Protein AF-A0A950K8K3-F1 (afdb_monomer_lite)

Sequence (136 aa):
MGQDTRTRFIAIIVMTVIALYIVAPIPRKPDWIKDSKINLGIDLAGGAELRYKVLFDGTFTGNRETATKMATDVIRRRVEAKQLKEPKINSRGDDEIIIQLAGVDADGLRDYKRLIQTSGVLSLHAAATRSIQEQY

Structure (mmCIF, N/CA/C/O backbone):
data_AF-A0A950K8K3-F1
#
_entry.id   AF-A0A950K8K3-F1
#
loop_
_atom_site.group_PDB
_atom_site.id
_atom_site.type_symbol
_atom_site.label_atom_id
_atom_site.label_alt_id
_atom_site.label_comp_id
_atom_site.label_asym_id
_atom_site.label_entity_id
_atom_site.label_seq_id
_atom_site.pdbx_PDB_ins_code
_atom_site.Cartn_x
_atom_site.Cartn_y
_atom_site.Cartn_z
_atom_site.occupancy
_atom_site.B_iso_or_equiv
_atom_site.auth_seq_id
_atom_site.auth_comp_id
_atom_site.auth_asym_id
_atom_site.auth_atom_id
_atom_site.pdbx_PDB_model_num
ATOM 1 N N . MET A 1 1 ? 39.534 22.610 -40.997 1.00 54.19 1 MET A N 1
ATOM 2 C CA . MET A 1 1 ? 38.119 22.591 -40.557 1.00 54.19 1 MET A CA 1
ATOM 3 C C . MET A 1 1 ? 37.388 21.270 -40.880 1.00 54.19 1 MET A C 1
ATOM 5 O O . MET A 1 1 ? 36.173 21.280 -40.992 1.00 54.19 1 MET A O 1
ATOM 9 N N . GLY A 1 2 ? 38.088 20.128 -41.039 1.00 63.78 2 GLY A N 1
ATOM 10 C CA . GLY A 1 2 ? 37.472 18.846 -41.451 1.00 63.78 2 GLY A CA 1
ATOM 11 C C . GLY A 1 2 ? 37.852 17.611 -40.618 1.00 63.78 2 GLY A C 1
ATOM 12 O O . GLY A 1 2 ? 37.269 16.548 -40.822 1.00 63.78 2 GLY A O 1
ATOM 13 N N . GLN A 1 3 ? 38.800 17.721 -39.677 1.00 65.75 3 GLN A N 1
ATOM 14 C CA . GLN A 1 3 ? 39.129 16.611 -38.770 1.00 65.75 3 GLN A CA 1
ATOM 15 C C . GLN A 1 3 ? 38.069 16.452 -37.669 1.00 65.75 3 GLN A C 1
ATOM 17 O O . GLN A 1 3 ? 37.649 15.330 -37.395 1.00 65.75 3 GLN A O 1
ATOM 22 N N . ASP A 1 4 ? 37.541 17.557 -37.133 1.00 78.38 4 ASP A N 1
ATOM 23 C CA . ASP A 1 4 ? 36.557 17.529 -36.042 1.00 78.38 4 ASP A CA 1
ATOM 24 C C . ASP A 1 4 ? 35.246 16.835 -36.436 1.00 78.38 4 ASP A C 1
ATOM 26 O O . ASP A 1 4 ? 34.670 16.086 -35.647 1.00 78.38 4 ASP A O 1
ATOM 30 N N . THR A 1 5 ? 34.786 17.018 -37.678 1.00 78.69 5 THR A N 1
ATOM 31 C CA . THR A 1 5 ? 33.546 16.400 -38.174 1.00 78.69 5 THR A CA 1
ATOM 32 C C . THR A 1 5 ? 33.683 14.886 -38.327 1.00 78.69 5 THR A C 1
ATOM 34 O O . THR A 1 5 ? 32.764 14.149 -37.977 1.00 78.69 5 THR A O 1
ATOM 37 N N . ARG A 1 6 ? 34.842 14.398 -38.792 1.00 83.44 6 ARG A N 1
ATOM 38 C CA . ARG A 1 6 ? 35.095 12.957 -38.968 1.00 83.44 6 ARG A CA 1
ATOM 39 C C . ARG A 1 6 ? 35.214 12.247 -37.623 1.00 83.44 6 ARG A C 1
ATOM 41 O O . ARG A 1 6 ? 34.601 11.200 -37.444 1.00 83.44 6 ARG A O 1
ATOM 48 N N . THR A 1 7 ? 35.927 12.836 -36.664 1.00 85.19 7 THR A N 1
ATOM 49 C CA . THR A 1 7 ? 36.059 12.274 -35.311 1.00 85.19 7 THR A CA 1
ATOM 50 C C . THR A 1 7 ? 34.712 12.227 -34.590 1.00 85.19 7 THR A C 1
ATOM 52 O O . THR A 1 7 ? 34.375 11.210 -33.988 1.00 85.19 7 THR A O 1
ATOM 55 N N . ARG A 1 8 ? 33.889 13.279 -34.715 1.00 83.75 8 ARG A N 1
ATOM 56 C CA . ARG A 1 8 ? 32.517 13.293 -34.176 1.00 83.75 8 ARG A CA 1
ATOM 57 C C . ARG A 1 8 ? 31.636 12.220 -34.812 1.00 83.75 8 ARG A C 1
ATOM 59 O O . ARG A 1 8 ? 30.904 11.541 -34.102 1.00 83.75 8 ARG A O 1
ATOM 66 N N . PHE A 1 9 ? 31.732 12.027 -36.126 1.00 88.56 9 PHE A N 1
ATOM 67 C CA . PHE A 1 9 ? 30.960 11.003 -36.830 1.00 88.56 9 PHE A CA 1
ATOM 68 C C . PHE A 1 9 ? 31.351 9.584 -36.399 1.00 88.56 9 PHE A C 1
ATOM 70 O O . PHE A 1 9 ? 30.485 8.756 -36.122 1.00 88.56 9 PHE A O 1
ATOM 77 N N . ILE A 1 10 ? 32.654 9.322 -36.254 1.00 91.12 10 ILE A N 1
ATOM 78 C CA . ILE A 1 10 ? 33.161 8.045 -35.736 1.00 91.12 10 ILE A CA 1
ATOM 79 C C . ILE A 1 10 ? 32.672 7.821 -34.300 1.00 91.12 10 ILE A C 1
ATOM 81 O O . ILE A 1 10 ? 32.199 6.732 -33.987 1.00 91.12 10 ILE A O 1
ATOM 85 N N . ALA A 1 11 ? 32.706 8.847 -33.446 1.00 90.62 11 ALA A N 1
ATOM 86 C CA . ALA A 1 11 ? 32.203 8.748 -32.077 1.00 90.62 11 ALA A CA 1
ATOM 87 C C . ALA A 1 11 ? 30.701 8.413 -32.022 1.00 90.62 11 ALA A C 1
ATOM 89 O O . ALA A 1 11 ? 30.294 7.579 -31.216 1.00 90.62 11 ALA A O 1
ATOM 90 N N . ILE A 1 12 ? 29.885 9.001 -32.906 1.00 91.69 12 ILE A N 1
ATOM 91 C CA . ILE A 1 12 ? 28.447 8.699 -33.004 1.00 91.69 12 ILE A CA 1
ATOM 92 C C . ILE A 1 12 ? 28.223 7.250 -33.442 1.00 91.69 12 ILE A C 1
ATOM 94 O O . ILE A 1 12 ? 27.398 6.560 -32.847 1.00 91.69 12 ILE A O 1
ATOM 98 N N . ILE A 1 13 ? 28.970 6.761 -34.436 1.00 94.62 13 ILE A N 1
ATOM 99 C CA . ILE A 1 13 ? 28.863 5.366 -34.889 1.00 94.62 13 ILE A CA 1
ATOM 100 C C . ILE A 1 13 ? 29.242 4.411 -33.760 1.00 94.62 13 ILE A C 1
ATOM 102 O O . ILE A 1 13 ? 28.496 3.479 -33.472 1.00 94.62 13 ILE A O 1
ATOM 106 N N . VAL A 1 14 ? 30.362 4.663 -33.082 1.00 95.00 14 VAL A N 1
ATOM 107 C CA . VAL A 1 14 ? 30.821 3.834 -31.961 1.00 95.00 14 VAL A CA 1
ATOM 108 C C . VAL A 1 14 ? 29.781 3.820 -30.838 1.00 95.00 14 VAL A C 1
ATOM 110 O O . VAL A 1 14 ? 29.417 2.747 -30.363 1.00 95.00 14 VAL A O 1
ATOM 113 N N . MET A 1 15 ? 29.234 4.980 -30.464 1.00 93.56 15 MET A N 1
ATOM 114 C CA . MET A 1 15 ? 28.190 5.075 -29.439 1.00 93.56 15 MET A CA 1
ATOM 115 C C . MET A 1 15 ? 26.907 4.340 -29.852 1.00 93.56 15 MET A C 1
ATOM 117 O O . MET A 1 15 ? 26.325 3.619 -29.044 1.00 93.56 15 MET A O 1
ATOM 121 N N . THR A 1 16 ? 26.519 4.437 -31.125 1.00 93.75 16 THR A N 1
ATOM 122 C CA . THR A 1 16 ? 25.353 3.733 -31.680 1.00 93.75 16 THR A CA 1
ATOM 123 C C . THR A 1 16 ? 25.537 2.216 -31.636 1.00 93.75 16 THR A C 1
ATOM 125 O O . THR A 1 16 ? 24.630 1.498 -31.224 1.00 93.75 16 THR A O 1
ATOM 128 N N . VAL A 1 17 ? 26.720 1.713 -32.003 1.00 93.50 17 VAL A N 1
ATOM 129 C CA . VAL A 1 17 ? 27.036 0.275 -31.970 1.00 93.50 17 VAL A CA 1
ATOM 130 C C . VAL A 1 17 ? 27.056 -0.253 -30.534 1.00 93.50 17 VAL A C 1
ATOM 132 O O . VAL A 1 17 ? 26.522 -1.330 -30.272 1.00 93.50 17 VAL A O 1
ATOM 135 N N . ILE A 1 18 ? 27.605 0.517 -29.589 1.00 89.94 18 ILE A N 1
ATOM 136 C CA . ILE A 1 18 ? 27.591 0.172 -28.160 1.00 89.94 18 ILE A CA 1
ATOM 137 C C . ILE A 1 18 ? 26.150 0.121 -27.632 1.00 89.94 18 ILE A C 1
ATOM 139 O O . ILE A 1 18 ? 25.775 -0.848 -26.972 1.00 89.94 18 ILE A O 1
ATOM 143 N N . ALA A 1 19 ? 25.321 1.119 -27.953 1.00 85.75 19 ALA A N 1
ATOM 144 C CA . ALA A 1 19 ? 23.913 1.138 -27.559 1.00 85.75 19 ALA A CA 1
ATOM 145 C C . ALA A 1 19 ? 23.142 -0.061 -28.140 1.00 85.75 19 ALA A C 1
ATOM 147 O O . ALA A 1 19 ? 22.399 -0.729 -27.417 1.00 85.75 19 ALA A O 1
ATOM 148 N N . LEU A 1 20 ? 23.375 -0.389 -29.417 1.00 88.00 20 LEU A N 1
ATOM 149 C CA . LEU A 1 20 ? 22.769 -1.545 -30.077 1.00 88.00 20 LEU A CA 1
ATOM 150 C C . LEU A 1 20 ? 23.179 -2.861 -29.398 1.00 88.00 20 LEU A C 1
ATOM 152 O O . LEU A 1 20 ? 22.337 -3.728 -29.182 1.00 88.00 20 LEU A O 1
ATOM 156 N N . TYR A 1 21 ? 24.449 -2.996 -29.006 1.00 83.19 21 TYR A N 1
ATOM 157 C CA . TYR A 1 21 ? 24.961 -4.174 -28.302 1.00 83.19 21 TYR A CA 1
ATOM 158 C C . TYR A 1 21 ? 24.318 -4.367 -26.917 1.00 83.19 21 TYR A C 1
ATOM 160 O O . TYR A 1 21 ? 24.015 -5.495 -26.524 1.00 83.19 21 TYR A O 1
ATOM 168 N N . ILE A 1 22 ? 24.058 -3.277 -26.188 1.00 80.56 22 ILE A N 1
ATOM 169 C CA . ILE A 1 22 ? 23.399 -3.326 -24.873 1.00 80.56 22 ILE A CA 1
ATOM 170 C C . ILE A 1 22 ? 21.929 -3.756 -25.011 1.00 80.56 22 ILE A C 1
ATOM 172 O O . ILE A 1 22 ? 21.466 -4.597 -24.235 1.00 80.56 22 ILE A O 1
ATOM 176 N N . VAL A 1 23 ? 21.205 -3.221 -26.000 1.00 79.00 23 VAL A N 1
ATOM 177 C CA . VAL A 1 23 ? 19.761 -3.464 -26.191 1.00 79.00 23 VAL A CA 1
ATOM 178 C C . VAL A 1 23 ? 19.470 -4.806 -26.870 1.00 79.00 23 VAL A C 1
ATOM 180 O O . VAL A 1 23 ? 18.473 -5.448 -26.543 1.00 79.00 23 VAL A O 1
ATOM 183 N N . ALA A 1 24 ? 20.335 -5.274 -27.775 1.00 80.62 24 ALA A N 1
ATOM 184 C CA . ALA A 1 24 ? 20.089 -6.493 -28.540 1.00 80.62 24 ALA A CA 1
ATOM 185 C C . ALA A 1 24 ? 19.890 -7.734 -27.631 1.00 80.62 24 ALA A C 1
ATOM 187 O O . ALA A 1 24 ? 20.606 -7.904 -26.633 1.00 80.62 24 ALA A O 1
ATOM 188 N N . PRO A 1 25 ? 18.942 -8.635 -27.960 1.00 70.50 25 PRO A N 1
ATOM 189 C CA . PRO A 1 25 ? 18.648 -9.842 -27.184 1.00 70.50 25 PRO A CA 1
ATOM 190 C C . PRO A 1 25 ? 19.667 -10.960 -27.478 1.00 70.50 25 PRO A C 1
ATOM 192 O O . PRO A 1 25 ? 19.334 -12.014 -28.012 1.00 70.50 25 PRO A O 1
ATOM 195 N N . ILE A 1 26 ? 20.944 -10.718 -27.166 1.00 77.50 26 ILE A N 1
ATOM 196 C CA . ILE A 1 26 ? 22.049 -11.662 -27.396 1.00 77.50 26 ILE A CA 1
ATOM 197 C C . ILE A 1 26 ? 22.197 -12.588 -26.169 1.00 77.50 26 ILE A C 1
ATOM 199 O O . ILE A 1 26 ? 22.260 -12.086 -25.044 1.00 77.50 26 ILE A O 1
ATOM 203 N N . PRO A 1 27 ? 22.314 -13.921 -26.344 1.00 65.56 27 PRO A N 1
ATOM 204 C CA . PRO A 1 27 ? 22.321 -14.900 -25.246 1.00 65.56 27 PRO A CA 1
ATOM 205 C C . PRO A 1 27 ? 23.563 -14.860 -24.336 1.00 65.56 27 PRO A C 1
ATOM 207 O O . PRO A 1 27 ? 23.558 -15.456 -23.261 1.00 65.56 27 PRO A O 1
ATOM 210 N N . ARG A 1 28 ? 24.640 -14.172 -24.734 1.00 71.44 28 ARG A N 1
ATOM 211 C CA . ARG A 1 28 ? 25.885 -14.053 -23.958 1.00 71.44 28 ARG A CA 1
ATOM 212 C C . ARG A 1 28 ? 26.231 -12.588 -23.724 1.00 71.44 28 ARG A C 1
ATOM 214 O O . ARG A 1 28 ? 26.996 -12.003 -24.483 1.00 71.44 28 ARG A O 1
ATOM 221 N N . LYS A 1 29 ? 25.669 -12.002 -22.667 1.00 69.56 29 LYS A N 1
ATOM 222 C CA . LYS A 1 29 ? 26.098 -10.689 -22.166 1.00 69.56 29 LYS A CA 1
ATOM 223 C C . LYS A 1 29 ? 27.174 -10.858 -21.081 1.00 69.56 29 LYS A C 1
ATOM 225 O O . LYS A 1 29 ? 27.168 -11.877 -20.392 1.00 69.56 29 LYS A O 1
ATOM 230 N N . PRO A 1 30 ? 28.111 -9.914 -20.925 1.00 72.88 30 PRO A N 1
ATOM 231 C CA . PRO A 1 30 ? 29.016 -9.885 -19.778 1.00 72.88 30 PRO A CA 1
ATOM 232 C C . PRO A 1 30 ? 28.250 -9.747 -18.453 1.00 72.88 30 PRO A C 1
ATOM 234 O O . PRO A 1 30 ? 27.162 -9.168 -18.427 1.00 72.88 30 PRO A O 1
ATOM 237 N N . ASP A 1 31 ? 28.824 -10.234 -17.352 1.00 69.56 31 ASP A N 1
ATOM 238 C CA . ASP A 1 31 ? 28.131 -10.297 -16.054 1.00 69.56 31 ASP A CA 1
ATOM 239 C C . ASP A 1 31 ? 27.704 -8.915 -15.522 1.00 69.56 31 ASP A C 1
ATOM 241 O O . ASP A 1 31 ? 26.624 -8.789 -14.958 1.00 69.56 31 ASP A O 1
ATOM 245 N N . TRP A 1 32 ? 28.441 -7.847 -15.849 1.00 69.81 32 TRP A N 1
ATOM 246 C CA . TRP A 1 32 ? 28.098 -6.460 -15.491 1.00 69.81 32 TRP A CA 1
ATOM 247 C C . TRP A 1 32 ? 26.822 -5.900 -16.158 1.00 69.81 32 TRP A C 1
ATOM 249 O O . TRP A 1 32 ? 26.357 -4.833 -15.767 1.00 69.81 32 TRP A O 1
ATOM 259 N N . ILE A 1 33 ? 26.242 -6.593 -17.149 1.00 65.88 33 ILE A N 1
ATOM 260 C CA . ILE A 1 33 ? 24.973 -6.209 -17.806 1.00 65.88 33 ILE A CA 1
ATOM 261 C C . ILE A 1 33 ? 23.824 -7.145 -17.402 1.00 65.88 33 ILE A C 1
ATOM 263 O O . ILE A 1 33 ? 22.665 -6.725 -17.384 1.00 65.88 33 ILE A O 1
ATOM 267 N N . LYS A 1 34 ? 24.125 -8.412 -17.079 1.00 62.00 34 LYS A N 1
ATOM 268 C CA . LYS A 1 34 ? 23.120 -9.454 -16.793 1.00 62.00 34 LYS A CA 1
ATOM 269 C C . LYS A 1 34 ? 22.212 -9.102 -15.617 1.00 62.00 34 LYS A C 1
ATOM 271 O O . LYS A 1 34 ? 21.027 -9.418 -15.657 1.00 62.00 34 LYS A O 1
ATOM 276 N N . ASP A 1 35 ? 22.751 -8.406 -14.623 1.00 61.38 35 ASP A N 1
ATOM 277 C CA . ASP A 1 35 ? 22.031 -8.070 -13.393 1.00 61.38 35 ASP A CA 1
ATOM 278 C C . ASP A 1 35 ? 21.174 -6.802 -13.491 1.00 61.38 35 ASP A C 1
ATOM 280 O O . ASP A 1 35 ? 20.616 -6.355 -12.487 1.00 61.38 35 ASP A O 1
ATOM 284 N N . SER A 1 36 ? 21.000 -6.239 -14.694 1.00 56.41 36 SER A N 1
ATOM 285 C CA . SER A 1 36 ? 20.025 -5.170 -14.944 1.00 56.41 36 SER A CA 1
ATOM 286 C C . SER A 1 36 ? 18.596 -5.714 -14.865 1.00 56.41 36 SER A C 1
ATOM 288 O O . SER A 1 36 ? 17.886 -5.829 -15.865 1.00 56.41 36 SER A O 1
ATOM 290 N N . LYS A 1 37 ? 18.158 -6.064 -13.653 1.00 55.72 37 LYS A N 1
ATOM 291 C CA . LYS A 1 37 ? 16.758 -6.325 -13.333 1.00 55.72 37 LYS A CA 1
ATOM 292 C C . LYS A 1 37 ? 16.008 -5.010 -13.509 1.00 55.72 37 LYS A C 1
ATOM 294 O O . LYS A 1 37 ? 16.007 -4.156 -12.627 1.00 55.72 37 LYS A O 1
ATOM 299 N N . ILE A 1 38 ? 15.414 -4.822 -14.683 1.00 62.41 38 ILE A N 1
ATOM 300 C CA . ILE A 1 38 ? 14.502 -3.708 -14.933 1.00 62.41 38 ILE A CA 1
ATOM 301 C C .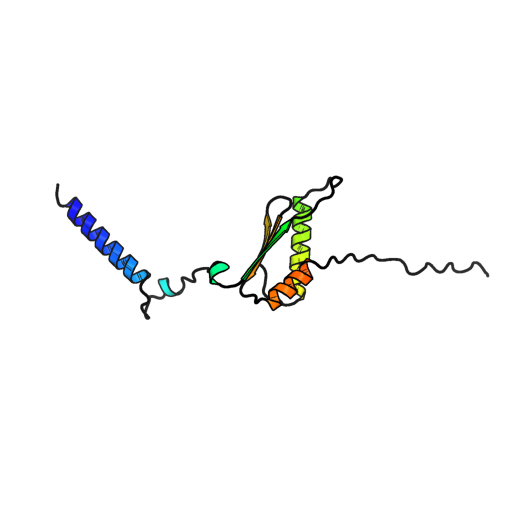 ILE A 1 38 ? 13.362 -3.847 -13.924 1.00 62.41 38 ILE A C 1
ATOM 303 O O . ILE A 1 38 ? 12.664 -4.859 -13.909 1.00 62.41 38 ILE A O 1
ATOM 307 N N . ASN A 1 39 ? 13.189 -2.850 -13.057 1.00 54.94 39 ASN A N 1
ATOM 308 C CA . ASN A 1 39 ? 12.060 -2.801 -12.137 1.00 54.94 39 ASN A CA 1
ATOM 309 C C . ASN A 1 39 ? 10.800 -2.522 -12.959 1.00 54.94 39 ASN A C 1
ATOM 311 O O . ASN A 1 39 ? 10.495 -1.372 -13.272 1.00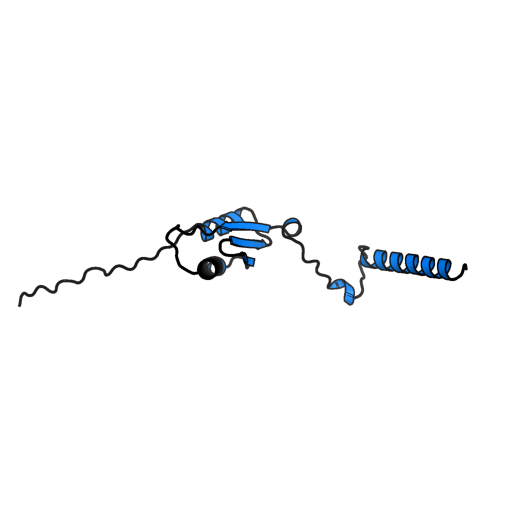 54.94 39 ASN A O 1
ATOM 315 N N . LEU A 1 40 ? 10.108 -3.584 -13.367 1.00 56.12 40 LEU A N 1
ATOM 316 C CA . LEU A 1 40 ? 8.858 -3.468 -14.104 1.00 56.12 40 LEU A CA 1
ATOM 317 C C . LEU A 1 40 ? 7.811 -2.784 -13.214 1.00 56.12 40 LEU A C 1
ATOM 319 O O . LEU A 1 40 ? 7.587 -3.188 -12.071 1.00 56.12 40 LEU A O 1
ATOM 323 N N . GLY A 1 41 ? 7.186 -1.729 -13.739 1.00 56.50 41 GLY A N 1
ATOM 324 C CA . GLY A 1 41 ? 6.023 -1.106 -13.111 1.00 56.50 41 GLY A CA 1
ATOM 325 C C . GLY A 1 41 ? 4.819 -2.054 -13.089 1.00 56.50 41 GLY A C 1
ATOM 326 O O . GLY A 1 41 ? 4.811 -3.081 -13.767 1.00 56.50 41 GLY A O 1
ATOM 327 N N . ILE A 1 42 ? 3.782 -1.698 -12.328 1.00 60.41 42 ILE A N 1
ATOM 328 C CA . ILE A 1 42 ? 2.597 -2.547 -12.106 1.00 60.41 42 ILE A CA 1
ATOM 329 C C . ILE A 1 42 ? 1.859 -2.920 -13.405 1.00 60.41 42 ILE A C 1
ATOM 331 O O . ILE A 1 42 ? 1.305 -4.010 -13.501 1.00 60.41 42 ILE A O 1
ATOM 335 N N . ASP A 1 43 ? 1.936 -2.046 -14.412 1.00 57.91 4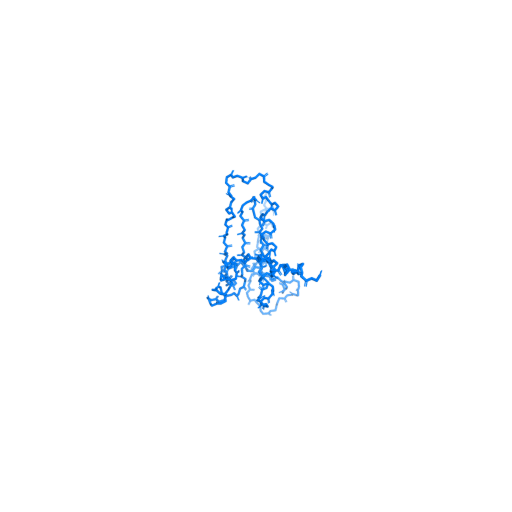3 ASP A N 1
ATOM 336 C CA . ASP A 1 43 ? 1.343 -2.221 -15.744 1.00 57.91 43 ASP A CA 1
ATOM 337 C C . ASP A 1 43 ? 2.033 -3.330 -16.563 1.00 57.91 43 ASP A C 1
ATOM 339 O O . ASP A 1 43 ? 1.412 -3.990 -17.387 1.00 57.91 43 ASP A O 1
ATOM 343 N N . LEU A 1 44 ? 3.318 -3.594 -16.291 1.00 56.09 44 LEU A N 1
ATOM 344 C CA . LEU A 1 44 ? 4.114 -4.605 -17.000 1.00 56.09 44 LEU A CA 1
ATOM 345 C C . LEU A 1 44 ? 4.364 -5.873 -16.168 1.00 56.09 44 LEU A C 1
ATOM 347 O O . LEU A 1 44 ? 4.563 -6.946 -16.730 1.00 56.09 44 LEU A O 1
ATOM 351 N N . ALA A 1 45 ? 4.381 -5.761 -14.836 1.00 59.53 45 ALA A N 1
ATOM 352 C CA . ALA A 1 45 ? 4.611 -6.879 -13.916 1.00 59.53 45 ALA A CA 1
ATOM 353 C C . ALA A 1 45 ? 3.323 -7.626 -13.521 1.00 59.53 45 ALA A C 1
ATOM 355 O O . ALA A 1 45 ? 3.398 -8.707 -12.934 1.00 59.53 45 ALA A O 1
ATOM 356 N N . GLY A 1 46 ? 2.156 -7.041 -13.811 1.00 64.31 46 GLY A N 1
ATOM 357 C CA . GLY A 1 46 ? 0.873 -7.476 -13.270 1.00 64.31 46 GLY A CA 1
ATOM 358 C C . GLY A 1 46 ? 0.730 -7.090 -11.793 1.00 64.31 46 GLY A C 1
ATOM 359 O O . GLY A 1 46 ? 1.624 -7.314 -10.973 1.00 64.31 46 GLY A O 1
ATOM 360 N N . GLY A 1 47 ? -0.400 -6.488 -11.429 1.00 75.00 47 GLY A N 1
ATOM 361 C CA . GLY A 1 47 ? -0.685 -6.065 -10.060 1.00 75.00 47 GLY A CA 1
ATOM 362 C C . GLY A 1 47 ? -1.866 -5.101 -9.966 1.00 75.00 47 GLY A C 1
ATOM 363 O O . GLY A 1 47 ? -2.564 -4.868 -10.948 1.00 75.00 47 GLY A O 1
ATOM 364 N N . ALA A 1 48 ? -2.085 -4.530 -8.782 1.00 80.38 48 ALA A N 1
ATOM 365 C CA . ALA A 1 48 ? -3.147 -3.556 -8.537 1.00 80.38 48 ALA A CA 1
ATOM 366 C C . ALA A 1 48 ? -2.672 -2.394 -7.653 1.00 80.38 48 ALA A C 1
ATOM 368 O O . ALA A 1 48 ? -2.020 -2.609 -6.630 1.00 80.38 48 ALA A O 1
ATOM 369 N N . GLU A 1 49 ? -3.025 -1.163 -8.035 1.00 86.06 49 GLU A N 1
ATOM 370 C CA . GLU A 1 49 ? -2.884 0.026 -7.190 1.00 86.06 49 GLU A CA 1
ATOM 371 C C . GLU A 1 49 ? -4.256 0.396 -6.621 1.00 86.06 49 GLU A C 1
ATOM 373 O O . GLU A 1 49 ? -5.212 0.633 -7.359 1.00 86.06 49 GLU A O 1
ATOM 378 N N . LEU A 1 50 ? -4.354 0.442 -5.296 1.00 86.75 50 LEU A N 1
ATOM 379 C CA . LEU A 1 50 ? -5.540 0.881 -4.576 1.00 86.75 50 LEU A CA 1
ATOM 380 C C . LEU A 1 50 ? -5.236 2.212 -3.893 1.00 86.75 50 LEU A C 1
ATOM 382 O O . LEU A 1 50 ? -4.254 2.341 -3.161 1.00 86.75 50 LEU A O 1
ATOM 386 N N . ARG A 1 51 ? -6.104 3.195 -4.119 1.00 90.19 51 ARG A N 1
ATOM 387 C CA . ARG A 1 51 ? -5.993 4.544 -3.566 1.00 90.19 51 ARG A CA 1
ATOM 388 C C . ARG A 1 51 ? -7.171 4.796 -2.642 1.00 90.19 51 ARG A C 1
ATOM 390 O O . ARG A 1 51 ? -8.322 4.714 -3.067 1.00 90.19 51 ARG A O 1
ATOM 397 N N . TYR A 1 52 ? -6.874 5.094 -1.388 1.00 89.81 52 TYR A N 1
ATOM 398 C CA . TYR A 1 52 ? -7.860 5.361 -0.352 1.00 89.81 52 TYR A CA 1
ATOM 399 C C . TYR A 1 52 ? -7.659 6.764 0.203 1.00 89.81 52 TYR A C 1
ATOM 401 O O . TYR A 1 52 ? -6.526 7.203 0.383 1.00 89.81 52 TYR A O 1
ATOM 409 N N . LYS A 1 53 ? -8.765 7.446 0.500 1.00 89.69 53 LYS A N 1
ATOM 410 C CA . LYS A 1 53 ? -8.759 8.692 1.266 1.00 89.69 53 LYS A CA 1
ATOM 411 C C . LYS A 1 53 ? -9.273 8.441 2.674 1.00 89.69 53 LYS A C 1
ATOM 413 O O . LYS A 1 53 ? -10.285 7.764 2.856 1.00 89.69 53 LYS A O 1
ATOM 418 N N . VAL A 1 54 ? -8.574 8.994 3.651 1.00 88.62 54 VAL A N 1
ATOM 419 C CA . VAL A 1 54 ? -8.959 9.007 5.054 1.00 88.62 54 VAL A CA 1
ATOM 420 C C . VAL A 1 54 ? -9.999 10.102 5.235 1.00 88.62 54 VAL A C 1
ATOM 422 O O . VAL A 1 54 ? -9.753 11.276 4.971 1.00 88.62 54 VAL A O 1
ATOM 425 N N . LEU A 1 55 ? -11.190 9.700 5.665 1.00 88.81 55 LEU A N 1
ATOM 426 C CA . LEU A 1 55 ? -12.274 10.629 5.944 1.00 88.81 55 LEU A CA 1
ATOM 427 C C . LEU A 1 55 ? -12.136 11.113 7.386 1.00 88.81 55 LEU A C 1
ATOM 429 O O . LEU A 1 55 ? -12.347 10.348 8.326 1.00 88.81 55 LEU A O 1
ATOM 433 N N . PHE A 1 56 ? -11.766 12.379 7.545 1.00 87.94 56 PHE A N 1
ATOM 434 C CA . PHE A 1 56 ? -11.772 13.055 8.837 1.00 87.94 56 PHE A CA 1
ATOM 435 C C . PHE A 1 56 ? -13.112 13.754 9.045 1.00 87.94 56 PHE A C 1
ATOM 437 O O . PHE A 1 56 ? -13.606 14.431 8.142 1.00 87.94 56 PHE A O 1
ATOM 444 N N . ASP A 1 57 ? -13.681 13.616 10.240 1.00 89.12 57 ASP A N 1
ATOM 445 C CA . ASP A 1 57 ? -14.817 14.440 10.649 1.00 89.12 57 ASP A CA 1
ATOM 446 C C . ASP A 1 57 ? -14.383 15.916 10.757 1.00 89.12 57 ASP A C 1
ATOM 448 O O . ASP A 1 57 ? -13.235 16.219 11.092 1.00 89.12 57 ASP A O 1
ATOM 452 N N . GLY A 1 58 ? -15.300 16.849 10.494 1.00 85.25 58 GLY A N 1
ATOM 453 C CA . GLY A 1 58 ? -15.063 18.291 10.601 1.00 85.25 58 GLY A CA 1
ATOM 454 C C . GLY A 1 58 ? -14.707 18.748 12.019 1.00 85.25 58 GLY A C 1
ATOM 455 O O . GLY A 1 58 ? -14.130 19.818 12.192 1.00 85.25 58 GLY A O 1
ATOM 456 N N . THR A 1 59 ? -14.998 17.923 13.026 1.00 88.44 59 THR A N 1
ATOM 457 C CA . THR A 1 59 ? -14.630 18.149 14.430 1.00 88.44 59 THR A CA 1
ATOM 458 C C . THR A 1 59 ? -13.222 17.654 14.782 1.00 88.44 59 THR A C 1
ATOM 460 O O . THR A 1 59 ? -12.747 17.880 15.896 1.00 88.44 59 THR A O 1
ATOM 463 N N . PHE A 1 60 ? -12.527 16.984 13.856 1.00 87.50 60 PHE A N 1
ATOM 464 C CA . PHE A 1 60 ? -11.206 16.422 14.111 1.00 87.50 60 PHE A CA 1
ATOM 465 C C . PHE A 1 60 ? -10.144 17.522 14.212 1.00 87.50 60 PHE A C 1
ATOM 467 O O . PHE A 1 60 ? -9.752 18.132 13.218 1.00 87.50 60 PHE A O 1
ATOM 474 N N . THR A 1 61 ? -9.636 17.735 15.424 1.00 88.00 61 THR A N 1
ATOM 475 C CA . THR A 1 61 ? -8.583 18.716 15.738 1.00 88.00 61 THR A CA 1
ATOM 476 C C . THR A 1 61 ? -7.182 18.101 15.819 1.00 88.00 61 THR A C 1
ATOM 478 O O . THR A 1 61 ? -6.207 18.806 16.072 1.00 88.00 61 THR A O 1
ATOM 481 N N . GLY A 1 62 ? -7.065 16.784 15.626 1.00 87.69 62 GLY A N 1
ATOM 482 C CA . GLY A 1 62 ? -5.799 16.064 15.716 1.00 87.69 62 GLY A CA 1
ATOM 483 C C . GLY A 1 62 ? -4.888 16.256 14.500 1.00 87.69 62 GLY A C 1
ATOM 484 O O . GLY A 1 62 ? -5.268 16.812 13.470 1.00 87.69 62 GLY A O 1
ATOM 485 N N . ASN A 1 63 ? -3.665 15.729 14.598 1.00 91.19 63 ASN A N 1
ATOM 486 C CA . ASN A 1 63 ? -2.747 15.688 13.464 1.00 91.19 63 ASN A CA 1
ATOM 487 C C . ASN A 1 63 ? -3.202 14.612 12.458 1.00 91.19 63 ASN A C 1
ATOM 489 O O . ASN A 1 63 ? -3.107 13.411 12.729 1.00 91.19 63 ASN A O 1
ATOM 493 N N . ARG A 1 64 ? -3.687 15.065 11.296 1.00 90.06 64 ARG A N 1
ATOM 494 C CA . ARG A 1 64 ? -4.173 14.209 10.204 1.00 90.06 64 ARG A CA 1
ATOM 495 C C . ARG A 1 64 ? -3.089 13.296 9.646 1.00 90.06 64 ARG A C 1
ATOM 497 O O . ARG A 1 64 ? -3.340 12.111 9.474 1.00 90.06 64 ARG A O 1
ATOM 504 N N . GLU A 1 65 ? -1.870 13.797 9.469 1.00 90.50 65 GLU A N 1
ATOM 505 C CA . GLU A 1 65 ? -0.744 12.993 8.986 1.00 90.50 65 GLU A CA 1
ATOM 506 C C . GLU A 1 65 ? -0.452 11.825 9.939 1.00 90.50 65 GLU A C 1
ATOM 508 O O . GLU A 1 65 ? -0.320 10.679 9.508 1.00 90.50 65 GLU A O 1
ATOM 513 N N . THR A 1 66 ? -0.411 12.087 11.249 1.00 90.19 66 THR A N 1
ATOM 514 C CA . THR A 1 66 ? -0.197 11.039 12.258 1.00 90.19 66 THR A CA 1
ATOM 515 C C . THR A 1 66 ? -1.334 10.019 12.253 1.00 90.19 66 THR A C 1
ATOM 517 O O . THR A 1 66 ? -1.081 8.816 12.301 1.00 90.19 66 THR A O 1
ATOM 520 N N . ALA A 1 67 ? -2.585 10.472 12.156 1.00 89.81 67 ALA A N 1
ATOM 521 C CA . ALA A 1 67 ? -3.743 9.585 12.066 1.00 89.81 67 ALA A CA 1
ATOM 522 C C . ALA A 1 67 ? -3.714 8.713 10.798 1.00 89.81 67 ALA A C 1
ATOM 524 O O . ALA A 1 67 ? -3.948 7.505 10.873 1.00 89.81 67 ALA A O 1
ATOM 525 N N . THR A 1 68 ? -3.341 9.288 9.657 1.00 91.31 68 THR A N 1
ATOM 526 C CA . THR A 1 68 ? -3.181 8.580 8.380 1.00 91.31 68 THR A CA 1
ATOM 527 C C . THR A 1 68 ? -2.031 7.569 8.427 1.00 91.31 68 THR A C 1
ATOM 529 O O . THR A 1 68 ? -2.172 6.448 7.924 1.00 91.31 68 THR A O 1
ATOM 532 N N . LYS A 1 69 ? -0.916 7.895 9.095 1.00 91.50 69 LYS A N 1
ATOM 533 C CA . LYS A 1 69 ? 0.180 6.941 9.353 1.00 91.50 69 LYS A CA 1
ATOM 534 C C . LYS A 1 69 ? -0.271 5.781 10.240 1.00 91.50 69 LYS A C 1
ATOM 536 O O . LYS A 1 69 ? -0.024 4.629 9.899 1.00 91.50 69 LYS A O 1
ATOM 541 N N . MET A 1 70 ? -1.006 6.056 11.318 1.00 89.38 70 MET A N 1
ATOM 542 C CA . MET A 1 70 ? -1.563 4.999 12.172 1.00 89.38 70 MET A CA 1
ATOM 543 C C . MET A 1 70 ? -2.517 4.083 11.395 1.00 89.38 70 MET A C 1
ATOM 545 O O . MET A 1 70 ? -2.423 2.861 11.504 1.00 89.38 70 MET A O 1
ATOM 549 N N . ALA A 1 71 ? -3.397 4.648 10.563 1.00 89.00 71 ALA A N 1
ATOM 550 C CA . ALA A 1 71 ? -4.276 3.865 9.695 1.00 89.00 71 ALA A CA 1
ATOM 551 C C . ALA A 1 71 ? -3.476 2.986 8.716 1.00 89.00 71 ALA A C 1
ATOM 553 O O . ALA A 1 71 ? -3.785 1.806 8.542 1.00 89.00 71 ALA A O 1
ATOM 554 N N . THR A 1 72 ? -2.409 3.536 8.135 1.00 90.88 72 THR A N 1
ATOM 555 C CA . THR A 1 72 ? -1.480 2.808 7.260 1.00 90.88 72 THR A CA 1
ATOM 556 C C . THR A 1 72 ? -0.844 1.611 7.975 1.00 90.88 72 THR A C 1
ATOM 558 O O . THR A 1 72 ? -0.830 0.506 7.429 1.00 90.88 72 THR A O 1
ATOM 561 N N . ASP A 1 73 ? -0.375 1.792 9.209 1.00 89.69 73 ASP A N 1
ATOM 562 C CA . ASP A 1 73 ? 0.245 0.722 9.996 1.00 89.69 73 ASP A CA 1
ATOM 563 C C . ASP A 1 73 ? -0.752 -0.378 10.382 1.00 89.69 73 ASP A C 1
ATOM 565 O O . ASP A 1 73 ? -0.419 -1.565 10.343 1.00 89.69 73 ASP A O 1
ATOM 569 N N . VAL A 1 74 ? -1.997 -0.012 10.704 1.00 88.88 74 VAL A N 1
ATOM 570 C CA . VAL A 1 74 ? -3.073 -0.983 10.959 1.00 88.88 74 VAL A CA 1
ATOM 571 C C . VAL A 1 74 ? -3.353 -1.819 9.711 1.00 88.88 74 VAL A C 1
ATOM 573 O O . VAL A 1 74 ? -3.466 -3.043 9.809 1.00 88.88 74 VAL A O 1
ATOM 576 N N . ILE A 1 75 ? -3.439 -1.186 8.537 1.00 88.38 75 ILE A N 1
ATOM 577 C CA . ILE A 1 75 ? -3.642 -1.897 7.268 1.00 88.38 75 ILE A CA 1
ATOM 578 C C . ILE A 1 75 ? -2.470 -2.843 6.996 1.00 88.38 75 ILE A C 1
ATOM 580 O O . ILE A 1 75 ? -2.703 -4.011 6.683 1.00 88.38 75 ILE A O 1
ATOM 584 N N . ARG A 1 76 ? -1.227 -2.376 7.177 1.00 87.62 76 ARG A N 1
ATOM 585 C CA . ARG A 1 76 ? -0.020 -3.192 6.989 1.00 87.62 76 ARG A CA 1
ATOM 586 C C . ARG A 1 76 ? -0.077 -4.476 7.818 1.00 87.62 76 ARG A C 1
ATOM 588 O O . ARG A 1 76 ? -0.015 -5.565 7.254 1.00 87.62 76 ARG A O 1
ATOM 595 N N . ARG A 1 77 ? -0.331 -4.358 9.125 1.00 86.88 77 ARG A N 1
ATOM 596 C CA . ARG A 1 77 ? -0.417 -5.512 10.040 1.00 86.88 77 ARG A CA 1
ATOM 597 C C . ARG A 1 77 ? -1.521 -6.500 9.660 1.00 86.88 77 ARG A C 1
ATOM 599 O O . ARG A 1 77 ? -1.329 -7.708 9.765 1.00 86.88 77 ARG A O 1
ATOM 606 N N . ARG A 1 78 ? -2.689 -6.014 9.219 1.00 85.50 78 ARG A N 1
ATOM 607 C CA . ARG A 1 78 ? -3.810 -6.880 8.796 1.00 85.50 78 ARG A CA 1
ATOM 608 C C . ARG A 1 78 ? -3.472 -7.706 7.563 1.00 85.50 78 ARG A C 1
ATOM 610 O O . ARG A 1 78 ? -3.899 -8.853 7.463 1.00 85.50 78 ARG A O 1
ATOM 617 N N . VAL A 1 79 ? -2.740 -7.106 6.631 1.00 83.69 79 VAL A N 1
ATOM 618 C CA . VAL A 1 79 ? -2.319 -7.776 5.405 1.00 83.69 79 VAL A CA 1
ATOM 619 C C . VAL A 1 79 ? -1.215 -8.794 5.693 1.00 83.69 79 VAL A C 1
ATOM 621 O O . VAL A 1 79 ? -1.329 -9.940 5.262 1.00 83.69 79 VAL A O 1
ATOM 624 N N . GLU A 1 80 ? -0.201 -8.413 6.474 1.00 81.38 80 GLU A N 1
ATOM 625 C CA . GLU A 1 80 ? 0.887 -9.308 6.899 1.00 81.38 80 GLU A CA 1
ATOM 626 C C . GLU A 1 80 ? 0.352 -10.541 7.646 1.00 81.38 80 GLU A C 1
ATOM 628 O O . GLU A 1 80 ? 0.775 -11.667 7.387 1.00 81.38 80 GLU A O 1
ATOM 633 N N . ALA A 1 81 ? -0.659 -10.361 8.505 1.00 81.44 81 ALA A N 1
ATOM 634 C CA . ALA A 1 81 ? -1.285 -11.450 9.257 1.00 81.44 81 ALA A CA 1
ATOM 635 C C . ALA A 1 81 ? -1.944 -12.532 8.377 1.00 81.44 81 ALA A C 1
ATOM 637 O O . ALA A 1 81 ? -2.195 -13.640 8.851 1.00 81.44 81 ALA A O 1
ATOM 638 N N . LYS A 1 82 ? -2.245 -12.234 7.108 1.00 77.69 82 LYS A N 1
ATOM 639 C CA . LYS A 1 82 ? -2.864 -13.180 6.169 1.00 77.69 82 LYS A CA 1
ATOM 640 C C . LYS A 1 82 ? -1.857 -13.928 5.292 1.00 77.69 82 LYS A C 1
ATOM 642 O O . LYS A 1 82 ? -2.294 -14.661 4.412 1.00 77.69 82 LYS A O 1
ATOM 647 N N . GLN A 1 83 ? -0.548 -13.778 5.541 1.00 69.19 83 GLN A N 1
ATOM 648 C CA . GLN A 1 83 ? 0.534 -14.395 4.749 1.00 69.19 83 GLN A CA 1
ATOM 649 C C . GLN A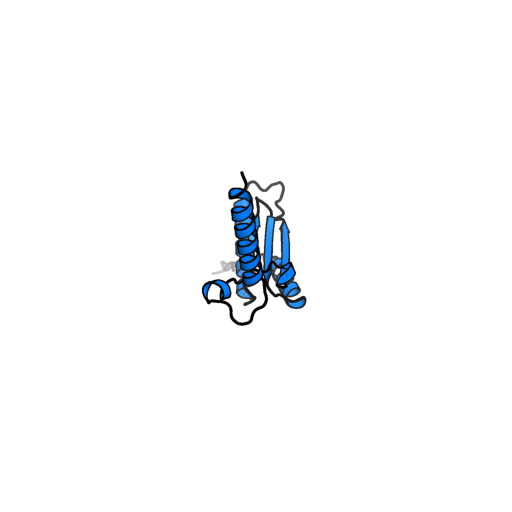 1 83 ? 0.421 -14.104 3.243 1.00 69.19 83 GLN A C 1
ATOM 651 O O . GLN A 1 83 ? 0.843 -14.894 2.399 1.00 69.19 83 GLN A O 1
ATOM 656 N N . LEU A 1 84 ? -0.178 -12.966 2.892 1.00 70.50 84 LEU A N 1
ATOM 657 C CA . LEU A 1 84 ? -0.230 -12.507 1.512 1.00 70.50 84 LEU A CA 1
ATOM 658 C C . LEU A 1 84 ? 1.113 -11.847 1.151 1.00 70.50 84 LEU A C 1
ATOM 660 O O . LEU A 1 84 ? 1.849 -11.413 2.039 1.00 70.50 84 LEU A O 1
ATOM 664 N N . LYS A 1 85 ? 1.445 -11.755 -0.146 1.00 71.56 85 LYS A N 1
ATOM 665 C CA . LYS A 1 85 ? 2.660 -11.054 -0.612 1.00 71.56 85 LYS A CA 1
ATOM 666 C C . LYS A 1 85 ? 2.732 -9.646 -0.010 1.00 71.56 85 LYS A C 1
ATOM 668 O O . LYS A 1 85 ? 1.707 -8.963 0.073 1.00 71.56 85 LYS A O 1
ATOM 673 N N . GLU A 1 86 ? 3.935 -9.208 0.360 1.00 72.00 86 GLU A N 1
ATOM 674 C CA . GLU A 1 86 ? 4.141 -7.897 0.981 1.00 72.00 86 GLU A CA 1
ATOM 675 C C . GLU A 1 86 ? 3.639 -6.762 0.069 1.00 72.00 86 GLU A C 1
ATOM 677 O O . GLU A 1 86 ? 4.174 -6.561 -1.030 1.00 72.00 86 GLU A O 1
ATOM 682 N N . PRO A 1 87 ? 2.605 -6.011 0.490 1.00 81.56 87 PRO A N 1
ATOM 683 C CA . PRO A 1 87 ? 2.150 -4.844 -0.245 1.00 81.56 87 PRO A CA 1
ATOM 684 C C . PRO A 1 87 ? 3.095 -3.664 0.006 1.00 81.56 87 PRO A C 1
ATOM 686 O O . PRO A 1 87 ? 3.558 -3.437 1.126 1.00 81.56 87 PRO A O 1
ATOM 689 N N . LYS A 1 88 ? 3.305 -2.814 -0.999 1.00 86.38 88 LYS A N 1
ATOM 690 C CA . LYS A 1 88 ? 3.902 -1.494 -0.754 1.00 86.38 88 LYS A CA 1
ATOM 691 C C . LYS A 1 88 ? 2.793 -0.538 -0.337 1.00 86.38 88 LYS A C 1
ATOM 693 O O . LYS A 1 88 ? 1.957 -0.175 -1.159 1.00 86.38 88 LYS A O 1
ATOM 698 N N . ILE A 1 89 ? 2.777 -0.146 0.934 1.00 88.56 89 ILE A N 1
ATOM 699 C CA . ILE A 1 89 ? 1.783 0.785 1.481 1.00 88.56 89 ILE A CA 1
ATOM 700 C C . ILE A 1 89 ? 2.476 2.081 1.875 1.00 88.56 89 ILE A C 1
ATOM 702 O O . ILE A 1 89 ? 3.366 2.067 2.727 1.00 88.56 89 ILE A O 1
ATOM 706 N N . ASN A 1 90 ? 2.028 3.189 1.290 1.00 88.94 90 ASN A N 1
ATOM 707 C CA . ASN A 1 90 ? 2.549 4.521 1.557 1.00 88.94 90 ASN A CA 1
ATOM 708 C C . ASN A 1 90 ? 1.402 5.490 1.849 1.00 88.94 90 ASN A C 1
ATOM 710 O O . ASN A 1 90 ? 0.417 5.525 1.112 1.00 88.94 90 ASN A O 1
ATOM 714 N N . SER A 1 91 ? 1.556 6.315 2.880 1.00 90.38 91 SER A N 1
ATOM 715 C CA . SER A 1 91 ? 0.730 7.508 3.064 1.00 90.38 91 SER A CA 1
ATOM 716 C C . SER A 1 91 ? 1.272 8.644 2.194 1.00 90.38 91 SER A C 1
ATOM 718 O O . SER A 1 91 ? 2.485 8.860 2.145 1.00 90.38 91 SER A O 1
ATOM 720 N N . ARG A 1 92 ? 0.393 9.384 1.524 1.00 89.38 92 ARG A N 1
ATOM 721 C CA . ARG A 1 92 ? 0.720 10.577 0.742 1.00 89.38 92 ARG A CA 1
ATOM 722 C C . ARG A 1 92 ? -0.065 11.760 1.308 1.00 89.38 92 ARG A C 1
ATOM 724 O O . ARG A 1 92 ? -1.276 11.681 1.456 1.00 89.38 92 ARG A O 1
ATOM 731 N N . GLY A 1 93 ? 0.626 12.861 1.593 1.00 85.81 93 GLY A N 1
ATOM 732 C CA . GLY A 1 93 ? -0.010 14.037 2.192 1.00 85.81 93 GLY A CA 1
ATOM 733 C C . GLY A 1 93 ? -0.584 13.742 3.579 1.00 85.81 93 GLY A C 1
ATOM 734 O O . GLY A 1 93 ? -0.012 12.956 4.336 1.00 85.81 93 GLY A O 1
ATOM 735 N N . ASP A 1 94 ? -1.700 14.388 3.904 1.00 87.50 94 ASP A N 1
ATOM 736 C CA . ASP A 1 94 ? -2.370 14.289 5.200 1.00 87.50 94 ASP A CA 1
ATOM 737 C C . ASP A 1 94 ? -3.560 13.317 5.210 1.00 87.50 94 ASP A C 1
ATOM 739 O O . ASP A 1 94 ? -3.942 12.862 6.288 1.00 87.50 94 ASP A O 1
ATOM 743 N N . ASP A 1 95 ? -4.116 12.949 4.051 1.00 90.00 95 ASP A N 1
ATOM 744 C CA . ASP A 1 95 ? -5.351 12.161 3.952 1.00 90.00 95 ASP A CA 1
ATOM 745 C C . ASP A 1 95 ? -5.311 10.984 2.963 1.00 90.00 95 ASP A C 1
ATOM 747 O O . ASP A 1 95 ? -6.300 10.266 2.854 1.00 90.00 95 ASP A O 1
ATOM 751 N N . GLU A 1 96 ? -4.218 10.731 2.242 1.00 91.50 96 GLU A N 1
ATOM 752 C CA . GLU A 1 96 ? -4.206 9.717 1.182 1.00 91.50 96 GLU A CA 1
ATOM 753 C C . GLU A 1 96 ? -3.341 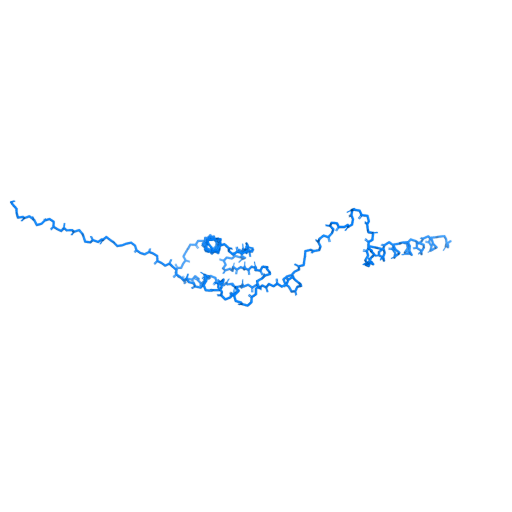8.498 1.535 1.00 91.50 96 GLU A C 1
ATOM 755 O O . GLU A 1 96 ? -2.228 8.613 2.044 1.00 91.50 96 GLU A O 1
ATOM 760 N N . ILE A 1 97 ? -3.841 7.299 1.227 1.00 91.56 97 ILE A N 1
ATOM 761 C CA . ILE A 1 97 ? -3.136 6.023 1.394 1.00 91.56 97 ILE A CA 1
ATOM 762 C C . ILE A 1 97 ? -3.103 5.303 0.046 1.00 91.56 97 ILE A C 1
ATOM 764 O O . ILE A 1 97 ? -4.141 5.021 -0.556 1.00 91.56 97 ILE A O 1
ATOM 768 N N . ILE A 1 98 ? -1.898 4.983 -0.419 1.00 90.75 98 ILE A N 1
ATOM 769 C CA . ILE A 1 98 ? -1.641 4.269 -1.669 1.00 90.75 98 ILE A CA 1
ATOM 770 C C . ILE A 1 98 ? -1.110 2.881 -1.325 1.00 90.75 98 ILE A C 1
ATOM 772 O O . ILE A 1 98 ? -0.105 2.742 -0.627 1.00 90.75 98 ILE A O 1
ATOM 776 N N . ILE A 1 99 ? -1.782 1.855 -1.837 1.00 89.31 99 ILE A N 1
ATOM 777 C CA . ILE A 1 99 ? -1.448 0.447 -1.637 1.00 89.31 99 ILE A CA 1
ATOM 778 C C . ILE A 1 99 ? -1.141 -0.159 -3.001 1.00 89.31 99 ILE A C 1
ATOM 780 O O . ILE A 1 99 ? -1.991 -0.155 -3.886 1.00 89.31 99 ILE A O 1
ATOM 784 N N . GLN A 1 100 ? 0.061 -0.695 -3.169 1.00 86.62 100 GLN A N 1
ATOM 785 C CA . GLN A 1 100 ? 0.493 -1.353 -4.397 1.00 86.62 100 GLN A CA 1
ATOM 786 C C . GLN A 1 100 ? 0.723 -2.837 -4.136 1.00 86.62 100 GLN A C 1
ATOM 788 O O . GLN A 1 100 ? 1.507 -3.225 -3.265 1.00 86.62 100 GLN A O 1
ATOM 793 N N . LEU A 1 101 ? 0.029 -3.657 -4.916 1.00 85.19 101 LEU A N 1
ATOM 794 C CA . LEU A 1 101 ? 0.033 -5.108 -4.835 1.00 85.19 101 LEU A CA 1
ATOM 795 C C . LEU A 1 101 ? 0.696 -5.664 -6.094 1.00 85.19 101 LEU A C 1
ATOM 797 O O . LEU A 1 101 ? 0.172 -5.485 -7.191 1.00 85.19 101 LEU A O 1
ATOM 801 N N . ALA A 1 102 ? 1.847 -6.321 -5.954 1.00 79.25 102 ALA A N 1
ATOM 802 C CA . ALA A 1 102 ? 2.574 -6.895 -7.086 1.00 79.25 102 ALA A CA 1
ATOM 803 C C . ALA A 1 102 ? 2.188 -8.363 -7.315 1.00 79.25 102 ALA A C 1
ATOM 805 O O . ALA A 1 102 ? 2.210 -9.174 -6.387 1.00 79.25 102 ALA A O 1
ATOM 806 N N . GLY A 1 103 ? 1.886 -8.720 -8.564 1.00 76.62 103 GLY A N 1
ATOM 807 C CA . GLY A 1 103 ? 1.602 -10.093 -8.977 1.00 76.62 103 GLY A CA 1
ATOM 808 C C . GLY A 1 103 ? 0.447 -10.729 -8.206 1.00 76.62 103 GLY A C 1
ATOM 809 O O . GLY A 1 103 ? 0.592 -11.865 -7.743 1.00 76.62 103 GLY A O 1
ATOM 810 N N . VAL A 1 104 ? -0.633 -9.965 -8.014 1.00 77.69 104 VAL A N 1
ATOM 811 C CA . VAL A 1 104 ? -1.918 -10.435 -7.482 1.00 77.69 104 VAL A CA 1
ATOM 812 C C . VAL A 1 104 ? -2.878 -10.693 -8.637 1.00 77.69 104 VAL A C 1
ATOM 814 O O . VAL A 1 104 ? -2.927 -9.918 -9.592 1.00 77.69 104 VAL A O 1
ATOM 817 N N . ASP A 1 105 ? -3.623 -11.786 -8.553 1.00 79.12 105 ASP A N 1
ATOM 818 C CA . ASP A 1 105 ? -4.716 -12.100 -9.465 1.00 79.12 105 ASP A CA 1
ATOM 819 C C . ASP A 1 105 ? -6.028 -11.437 -9.004 1.00 79.12 105 ASP A C 1
ATOM 821 O O . ASP A 1 105 ? -6.083 -10.717 -7.998 1.00 79.12 105 ASP A O 1
ATOM 825 N N . ALA A 1 106 ? -7.103 -11.648 -9.768 1.00 77.44 106 ALA A N 1
ATOM 826 C CA . ALA A 1 106 ? -8.401 -11.044 -9.482 1.00 77.44 106 ALA A CA 1
ATOM 827 C C . ALA A 1 106 ? -8.982 -11.495 -8.130 1.00 77.44 106 ALA A C 1
ATOM 829 O O . ALA A 1 106 ? -9.603 -10.688 -7.435 1.00 77.44 106 ALA A O 1
ATOM 830 N N . ASP A 1 107 ? -8.775 -12.753 -7.738 1.00 82.38 107 ASP A N 1
ATOM 831 C CA . ASP A 1 107 ? -9.295 -13.287 -6.479 1.00 82.38 107 ASP A CA 1
ATOM 832 C C . ASP A 1 107 ? -8.473 -12.826 -5.275 1.00 82.38 107 ASP A C 1
ATOM 834 O O . ASP A 1 107 ? -9.051 -12.334 -4.302 1.00 82.38 107 ASP A O 1
ATOM 838 N N . GLY A 1 108 ? -7.142 -12.833 -5.376 1.00 81.38 108 GLY A N 1
ATOM 839 C CA . GLY A 1 108 ? -6.265 -12.244 -4.373 1.00 81.38 108 GLY A CA 1
ATOM 840 C C . GLY A 1 108 ? -6.622 -10.781 -4.126 1.00 81.38 108 GLY A C 1
ATOM 841 O O . GLY A 1 108 ? -6.828 -10.379 -2.980 1.00 81.38 108 GLY A O 1
ATOM 842 N N . LEU A 1 109 ? -6.811 -9.987 -5.186 1.00 83.12 109 LEU A N 1
ATOM 843 C CA . LEU A 1 109 ? -7.225 -8.585 -5.068 1.00 83.12 109 LEU A CA 1
ATOM 844 C C . LEU A 1 109 ? -8.542 -8.413 -4.288 1.00 83.12 109 LEU A C 1
ATOM 846 O O . LEU A 1 109 ? -8.679 -7.471 -3.500 1.00 83.12 109 LEU A O 1
ATOM 850 N N . ARG A 1 110 ? -9.513 -9.314 -4.478 1.00 84.69 110 ARG A N 1
ATOM 851 C CA . ARG A 1 110 ? -10.786 -9.287 -3.738 1.00 84.69 110 ARG A CA 1
ATOM 852 C C . ARG A 1 110 ? -10.577 -9.554 -2.253 1.00 84.69 110 ARG A C 1
ATOM 854 O O . ARG A 1 110 ? -11.202 -8.876 -1.434 1.00 84.69 110 ARG A O 1
ATOM 861 N N . ASP A 1 111 ? -9.691 -10.475 -1.901 1.00 84.88 111 ASP A N 1
ATOM 862 C CA . ASP A 1 111 ? -9.374 -10.771 -0.505 1.00 84.88 111 ASP A CA 1
ATOM 863 C C . ASP A 1 111 ? -8.631 -9.616 0.172 1.00 84.88 111 ASP A C 1
ATOM 865 O O . ASP A 1 111 ? -9.027 -9.201 1.266 1.00 84.88 111 ASP A O 1
ATOM 869 N N . TYR A 1 112 ? -7.660 -8.991 -0.507 1.00 85.38 112 TYR A N 1
ATOM 870 C CA . TYR A 1 112 ? -7.033 -7.751 -0.026 1.00 85.38 112 TYR A CA 1
ATOM 871 C C . TYR A 1 112 ? -8.073 -6.652 0.212 1.00 85.38 112 TYR A C 1
ATOM 873 O O . TYR A 1 112 ? -8.095 -6.030 1.277 1.00 85.38 112 TYR A O 1
ATOM 881 N N . LYS A 1 113 ? -8.979 -6.434 -0.750 1.00 85.88 113 LYS A N 1
ATOM 882 C CA . LYS A 1 113 ? -10.030 -5.418 -0.629 1.00 85.88 113 LYS A CA 1
ATOM 883 C C . LYS A 1 113 ? -10.926 -5.674 0.585 1.00 85.88 113 LYS A C 1
ATOM 885 O O . LYS A 1 113 ? -11.204 -4.735 1.327 1.00 85.88 113 LYS A O 1
ATOM 890 N N . ARG A 1 114 ? -11.335 -6.923 0.831 1.00 86.44 114 ARG A N 1
ATOM 891 C CA . ARG A 1 114 ? -12.136 -7.292 2.014 1.00 86.44 114 ARG A CA 1
ATOM 892 C C . ARG A 1 114 ? -11.406 -6.988 3.320 1.00 86.44 114 ARG A C 1
ATOM 894 O O . ARG A 1 114 ? -12.009 -6.421 4.228 1.00 86.44 114 ARG A O 1
ATOM 901 N N . LEU A 1 115 ? -10.120 -7.322 3.416 1.00 84.38 115 LEU A N 1
ATOM 902 C CA . LEU A 1 115 ? -9.317 -7.091 4.625 1.00 84.38 115 LEU A CA 1
ATOM 903 C C . LEU A 1 115 ? -9.173 -5.605 4.956 1.00 84.38 115 LEU A C 1
ATOM 905 O O . LEU A 1 115 ? -9.274 -5.214 6.120 1.00 84.38 115 LEU A O 1
ATOM 909 N N . ILE A 1 116 ? -8.963 -4.781 3.930 1.00 85.81 116 ILE A N 1
ATOM 910 C CA . ILE A 1 116 ? -8.832 -3.330 4.079 1.00 85.81 116 ILE A CA 1
ATOM 911 C C . ILE A 1 116 ? -10.187 -2.705 4.438 1.00 85.81 116 ILE A C 1
ATOM 913 O O . ILE A 1 116 ? -10.255 -1.862 5.327 1.00 85.81 116 ILE A O 1
ATOM 917 N N . GLN A 1 117 ? -11.272 -3.139 3.785 1.00 83.81 117 GLN A N 1
ATOM 918 C CA . GLN A 1 117 ? -12.618 -2.595 4.007 1.00 83.81 117 GLN A CA 1
ATOM 919 C C . GLN A 1 117 ? -13.263 -3.041 5.325 1.00 83.81 117 GLN A C 1
ATOM 921 O O . GLN A 1 117 ? -14.212 -2.406 5.782 1.00 83.81 117 GLN A O 1
ATOM 926 N N . THR A 1 118 ? -12.776 -4.113 5.951 1.00 82.19 118 THR A N 1
ATOM 927 C CA . THR A 1 118 ? -13.322 -4.579 7.229 1.00 82.19 118 THR A CA 1
ATOM 928 C C . THR A 1 118 ? -12.951 -3.592 8.338 1.00 82.19 118 THR A C 1
ATOM 930 O O . THR A 1 118 ? -11.806 -3.542 8.789 1.00 82.19 118 THR A O 1
ATOM 933 N N . SER A 1 119 ? -13.915 -2.798 8.806 1.00 70.25 119 SER A N 1
ATOM 934 C CA . SER A 1 119 ? -13.750 -2.010 10.031 1.00 70.25 119 SER A CA 1
ATOM 935 C C . SER A 1 119 ? -13.833 -2.944 11.239 1.00 70.25 119 SER A C 1
ATOM 937 O O . SER A 1 119 ? -14.777 -3.720 11.363 1.00 70.25 119 SER A O 1
ATOM 939 N N . GLY A 1 120 ? -12.825 -2.904 12.108 1.00 72.50 120 GLY A N 1
ATOM 940 C CA . GLY A 1 120 ? -12.752 -3.732 13.309 1.00 72.50 120 GLY A CA 1
ATOM 941 C C . GLY A 1 120 ? -12.678 -2.834 14.530 1.00 72.50 120 GLY A C 1
ATOM 942 O O . GLY A 1 120 ? -11.588 -2.390 14.882 1.00 72.50 120 GLY A O 1
ATOM 943 N N . VAL A 1 121 ? -13.824 -2.546 15.144 1.00 76.62 121 VAL A N 1
ATOM 944 C CA . VAL A 1 121 ? -13.893 -1.843 16.430 1.00 76.62 121 VAL A CA 1
ATOM 945 C C . VAL A 1 121 ? -14.095 -2.894 17.515 1.00 76.62 121 VAL A C 1
ATOM 947 O O . VAL A 1 121 ? -15.137 -3.542 17.563 1.00 76.62 121 VAL A O 1
ATOM 950 N N . LEU A 1 122 ? -13.083 -3.086 18.362 1.00 80.44 122 LEU A N 1
ATOM 951 C CA . LEU A 1 122 ? -13.173 -3.954 19.534 1.00 80.44 122 LEU A CA 1
ATOM 952 C C . LEU A 1 122 ? -13.566 -3.104 20.744 1.00 80.44 122 LEU A C 1
ATOM 954 O O . LEU A 1 122 ? -12.777 -2.275 21.194 1.00 80.44 122 LEU A O 1
ATOM 958 N N . SER A 1 123 ? -14.770 -3.316 21.273 1.00 79.75 123 SER A N 1
ATOM 959 C CA . SER A 1 123 ? -15.224 -2.709 22.525 1.00 79.75 123 SER A CA 1
ATOM 960 C C . SER A 1 123 ? -15.226 -3.748 23.644 1.00 79.75 123 SER A C 1
ATOM 962 O O . SER A 1 123 ? -15.839 -4.811 23.540 1.00 79.75 123 SER A O 1
ATOM 964 N N . LEU A 1 124 ? -14.510 -3.445 24.726 1.00 83.81 124 LEU A N 1
ATOM 965 C CA . LEU A 1 124 ? -14.493 -4.269 25.929 1.00 83.81 124 LEU A CA 1
ATOM 966 C C . LEU A 1 124 ? -15.552 -3.737 26.893 1.00 83.81 124 LEU A C 1
ATOM 968 O O . LEU A 1 124 ? -15.530 -2.563 27.253 1.00 83.81 124 LEU A O 1
ATOM 972 N N . HIS A 1 125 ? -16.465 -4.605 27.314 1.00 85.44 125 HIS A N 1
ATOM 973 C CA . HIS A 1 125 ? -17.468 -4.295 28.328 1.00 85.44 125 HIS A CA 1
ATOM 974 C C . HIS A 1 125 ? -17.235 -5.204 29.534 1.00 85.44 125 HIS A C 1
ATOM 976 O O . HIS A 1 125 ? -16.963 -6.394 29.371 1.00 85.44 125 HIS A O 1
ATOM 982 N N . ALA A 1 126 ? -17.340 -4.656 30.745 1.00 85.31 126 ALA A N 1
ATOM 983 C CA . ALA A 1 126 ? -17.295 -5.464 31.955 1.00 85.31 126 ALA A CA 1
ATOM 984 C C . ALA A 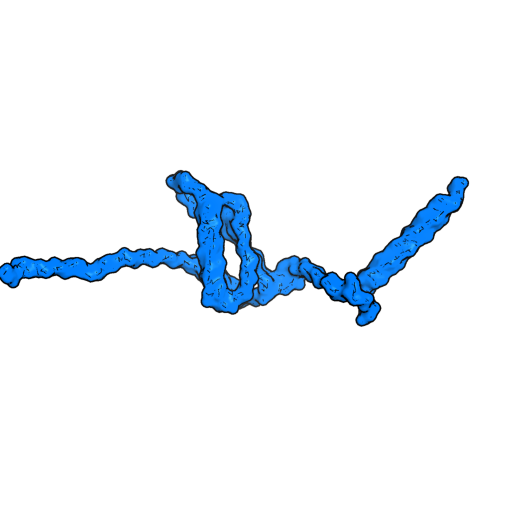1 126 ? -18.553 -6.346 32.021 1.00 85.31 126 ALA A C 1
ATOM 986 O O . ALA A 1 126 ? -19.677 -5.843 32.001 1.00 85.31 126 ALA A O 1
ATOM 987 N N . ALA A 1 127 ? -18.371 -7.663 32.096 1.00 79.88 127 ALA A N 1
ATOM 988 C CA . ALA A 1 127 ? -19.467 -8.606 32.265 1.00 79.88 127 ALA A CA 1
ATOM 989 C C . ALA A 1 127 ? -19.952 -8.554 33.722 1.00 79.88 127 ALA A C 1
ATOM 991 O O . ALA A 1 127 ? -19.443 -9.293 34.549 1.00 79.88 127 ALA A O 1
ATOM 992 N N . ALA A 1 128 ? -20.883 -7.639 34.016 1.00 74.19 128 ALA A N 1
ATOM 993 C CA . ALA A 1 128 ? -21.599 -7.478 35.285 1.00 74.19 128 ALA A CA 1
ATOM 994 C C . ALA A 1 128 ? -20.735 -7.563 36.563 1.00 74.19 128 ALA A C 1
ATOM 996 O O . ALA A 1 128 ? -20.367 -8.637 37.037 1.00 74.19 128 ALA A O 1
ATOM 997 N N . THR A 1 129 ? -20.533 -6.426 37.232 1.00 65.00 129 THR A N 1
ATOM 998 C CA . THR A 1 129 ? -20.234 -6.437 38.668 1.00 65.00 129 THR A CA 1
ATOM 999 C C . THR A 1 129 ? -21.411 -7.125 39.358 1.00 65.00 129 THR A C 1
ATOM 1001 O O . THR A 1 129 ? -22.480 -6.529 39.473 1.00 65.00 129 THR A O 1
ATOM 1004 N N . ARG A 1 130 ? -21.261 -8.389 39.782 1.00 66.62 130 ARG A N 1
ATOM 1005 C CA . ARG A 1 130 ? -22.163 -8.974 40.783 1.00 66.62 130 ARG A CA 1
ATOM 1006 C C . ARG A 1 130 ? -22.178 -7.979 41.939 1.00 66.62 130 ARG A C 1
ATOM 1008 O O . ARG A 1 130 ? -21.160 -7.833 42.613 1.00 66.62 130 ARG A O 1
ATOM 1015 N N . SER A 1 131 ? -23.298 -7.294 42.161 1.00 58.75 131 SER A N 1
ATOM 1016 C CA . SER A 1 131 ? -23.600 -6.794 43.492 1.00 58.75 131 SER A CA 1
ATOM 1017 C C . SER A 1 131 ? -23.620 -8.041 44.361 1.00 58.75 131 SER A C 1
ATOM 1019 O O . SER A 1 131 ? -24.535 -8.861 44.290 1.00 58.75 131 SER A O 1
ATOM 1021 N N . ILE A 1 132 ? -22.529 -8.271 45.088 1.00 62.84 132 ILE A N 1
ATOM 1022 C CA . ILE A 1 132 ? -22.573 -9.188 46.213 1.00 62.84 132 ILE A CA 1
ATOM 1023 C C . ILE A 1 132 ? -23.656 -8.590 47.098 1.00 62.84 132 ILE A C 1
ATOM 1025 O O . ILE A 1 132 ? -23.490 -7.489 47.617 1.00 62.84 132 ILE A O 1
ATOM 1029 N N . GLN A 1 133 ? -24.817 -9.247 47.105 1.00 49.16 133 GLN A N 1
ATOM 1030 C CA . GLN A 1 133 ? -25.918 -8.908 47.981 1.00 49.16 133 GLN A CA 1
ATOM 1031 C C . GLN A 1 133 ? -25.334 -8.787 49.384 1.00 49.16 133 GLN A C 1
ATOM 1033 O O . GLN A 1 133 ? -24.802 -9.758 49.923 1.00 49.16 133 GLN A O 1
ATOM 1038 N N . GLU A 1 134 ? -25.430 -7.585 49.943 1.00 50.72 134 GLU A N 1
ATOM 1039 C CA . GLU A 1 134 ? -25.423 -7.341 51.378 1.00 50.72 134 GLU A CA 1
ATOM 1040 C C . GLU A 1 134 ? -26.604 -8.101 51.988 1.00 50.72 134 GLU A C 1
ATOM 1042 O O . GLU A 1 134 ? -27.676 -7.556 52.238 1.00 50.72 134 GLU A O 1
ATOM 1047 N N . GLN A 1 135 ? -26.442 -9.410 52.144 1.00 48.22 135 GLN A N 1
ATOM 1048 C CA . GLN A 1 135 ? -27.345 -10.226 52.931 1.00 48.22 135 GLN A CA 1
ATOM 1049 C C . GLN A 1 135 ? -26.546 -11.308 53.656 1.00 48.22 135 GLN A C 1
ATOM 1051 O O . GLN A 1 135 ? -26.686 -12.499 53.387 1.00 48.22 135 GLN A O 1
ATOM 1056 N N . TYR A 1 136 ? -25.686 -10.841 54.559 1.00 47.91 136 TYR A N 1
ATOM 1057 C CA . TYR A 1 136 ? -25.393 -11.470 55.844 1.00 47.91 136 TYR A CA 1
ATOM 1058 C C . TYR A 1 136 ? -25.243 -10.372 56.891 1.00 47.91 136 TYR A C 1
ATOM 1060 O O . TYR A 1 136 ? -24.527 -9.391 56.594 1.00 47.91 136 TYR A O 1
#

Radius of gyration: 28.71 Å; chains: 1; bounding box: 66×38×97 Å

Foldseek 3Di:
DPPVVVVVVVVVVVVVVVVCVLPDPDPDDPPVNVPPPPPDDCVGQPWDKDKDWADDDPPDPDQLQVVQVVLQVVLQVLCVVVVAPRWDWDDDDRTMIITITGPDDPVSVVVSVCSSPDDDDDDDDPPDDPPPPPDD

Secondary structure (DSSP, 8-state):
--HHHHHHHHHHHHHHHHHHHHHS--S---HHHHT------HHHH-EEEEEEE----TT--S-HHHHHHHHHHHHHHHHHTTT----EEEEETTTEEEEEEES--HHHHHHHHHHHH-------------------

pLDDT: mean 79.4, std 11.88, range [47.91, 95.0]